Protein AF-A0A3S0V9E6-F1 (afdb_monomer)

Sequence (129 aa):
MARFRIASLALTAALAGGWLALGSPAAAQSAKPSDAALPAGTLTVRTASTAPGTLGVYVRNGFPFDVVLTRVDATDCVNIVATDCGPIGQNVRVATGTETLVRTVRQADATRTFGVTPTYSWQPAVAAK

pLDDT: mean 74.33, std 19.18, range [36.28, 94.44]

Secondary structure (DSSP, 8-state):
--------------------------------GGGSPPPTT-EEEEEEEEETTEEEEEEEE-SSS-EEEEEEEEEEEESB-GGGSEE--S-EEE-TT-EEEEEEEEBS-TTS--EEEEEEEEEE-----

Organism: NCBI:txid92933

Radius of gyration: 29.02 Å; Cα contacts (8 Å, |Δi|>4): 214; chains: 1; bounding box: 84×68×52 Å

Solvent-accessible surface area (backbone atoms only — not comparable to full-atom values): 8184 Å² total; per-residue (Å²): 133,90,79,88,86,77,87,79,89,80,90,84,85,82,94,80,82,84,77,86,80,84,64,78,78,70,72,84,66,79,64,53,89,81,66,61,80,68,60,78,70,38,77,48,76,48,77,44,78,76,48,93,58,29,37,32,37,31,41,33,28,32,30,100,51,41,30,29,29,66,32,47,28,35,37,82,60,35,48,44,34,71,91,48,47,39,74,42,94,59,74,45,76,39,49,50,74,37,73,39,80,77,45,71,36,41,47,61,47,88,90,50,80,64,51,65,45,78,46,75,44,71,45,77,55,69,75,83,126

Foldseek 3Di:
DDDDDDDDDDDDDDDDDDDDPPPPPPDPPPPPPVNPDDDAPDKDWDWDDPDQQKIFIKIFANYPAKKKWCWKAFPPKDQWDPVQHTIDNDIDIHGHGDIDRPGMIGGNDSVDDIDTDIDTDMDTPPDPD

Structure (mmCIF, N/CA/C/O backbone):
data_AF-A0A3S0V9E6-F1
#
_entry.id   AF-A0A3S0V9E6-F1
#
loop_
_atom_site.group_PDB
_atom_site.id
_atom_site.type_symbol
_atom_site.label_atom_id
_atom_site.label_alt_id
_atom_site.label_comp_id
_atom_site.label_asym_id
_atom_site.label_entity_id
_atom_site.label_seq_id
_atom_site.pdbx_PDB_ins_code
_atom_site.Cartn_x
_atom_site.Cartn_y
_atom_site.Cartn_z
_atom_site.occupancy
_atom_site.B_iso_or_equiv
_atom_site.auth_seq_id
_atom_site.auth_comp_id
_atom_site.auth_asym_id
_atom_site.auth_atom_id
_atom_site.pdbx_PDB_model_num
ATOM 1 N N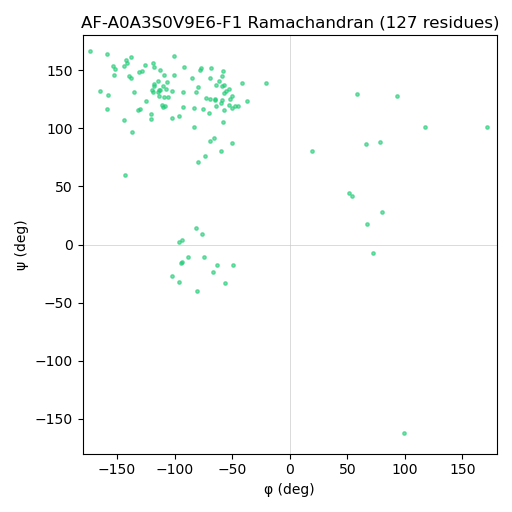 . MET A 1 1 ? 61.659 56.709 7.675 1.00 36.28 1 MET A N 1
ATOM 2 C CA . MET A 1 1 ? 62.194 56.304 8.994 1.00 36.28 1 MET A CA 1
ATOM 3 C C . MET A 1 1 ? 61.033 56.115 9.954 1.00 36.28 1 MET A C 1
ATOM 5 O O . MET A 1 1 ? 60.159 56.969 10.011 1.00 36.28 1 MET A O 1
ATOM 9 N N . ALA A 1 2 ? 61.010 54.961 10.617 1.00 44.97 2 ALA A N 1
ATOM 10 C CA . ALA A 1 2 ? 59.973 54.492 11.527 1.00 44.97 2 ALA A CA 1
ATOM 11 C C . ALA A 1 2 ? 59.736 55.432 12.714 1.00 44.97 2 ALA A C 1
ATOM 13 O O . ALA A 1 2 ? 60.707 55.940 13.269 1.00 44.97 2 ALA A O 1
ATOM 14 N N . ARG A 1 3 ? 58.480 55.556 13.172 1.00 48.34 3 ARG A N 1
ATOM 15 C CA . ARG A 1 3 ? 58.167 55.874 14.574 1.00 48.34 3 ARG A CA 1
ATOM 16 C C . ARG A 1 3 ? 56.909 55.139 15.046 1.00 48.34 3 ARG A C 1
ATOM 18 O O . ARG A 1 3 ? 55.791 55.458 14.659 1.00 48.34 3 ARG A O 1
ATOM 25 N N . PHE A 1 4 ? 57.189 54.140 15.878 1.00 38.50 4 PHE A N 1
ATOM 26 C CA . PHE A 1 4 ? 56.378 53.527 16.926 1.00 38.50 4 PHE A CA 1
ATOM 27 C C . PHE A 1 4 ? 55.215 54.383 17.447 1.00 38.50 4 PHE A C 1
ATOM 29 O O . PHE A 1 4 ? 55.403 55.554 17.781 1.00 38.50 4 PHE A O 1
ATOM 36 N N . ARG A 1 5 ? 54.063 53.744 17.682 1.00 47.66 5 ARG A N 1
ATOM 37 C CA . ARG A 1 5 ? 53.134 54.164 18.737 1.00 47.66 5 ARG A CA 1
ATOM 38 C C . ARG A 1 5 ? 52.850 53.001 19.681 1.00 47.66 5 ARG A C 1
ATOM 40 O O . ARG A 1 5 ? 52.460 51.918 19.261 1.00 47.66 5 ARG A O 1
ATOM 47 N N . ILE A 1 6 ? 53.126 53.273 20.949 1.00 49.91 6 ILE A N 1
ATOM 48 C CA . ILE A 1 6 ? 52.966 52.424 22.124 1.00 49.91 6 ILE A CA 1
ATOM 49 C C . 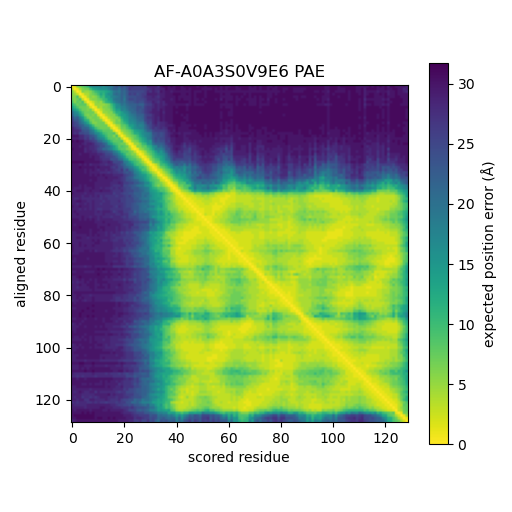ILE A 1 6 ? 51.682 52.855 22.842 1.00 49.91 6 ILE A C 1
ATOM 51 O O . ILE A 1 6 ? 51.389 54.046 22.888 1.00 49.91 6 ILE A O 1
ATOM 55 N N . ALA A 1 7 ? 51.015 51.858 23.429 1.00 44.09 7 ALA A N 1
ATOM 5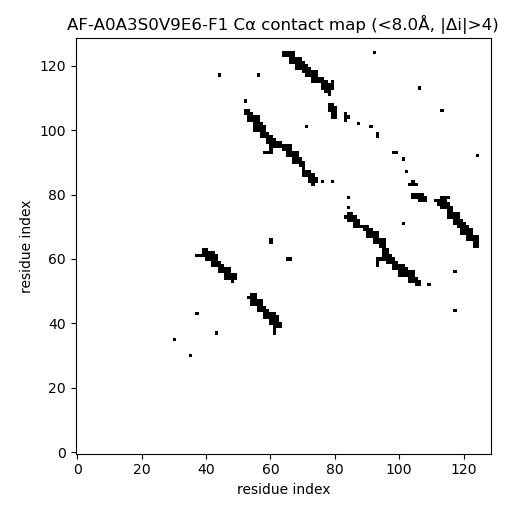6 C CA . ALA A 1 7 ? 50.099 51.898 24.571 1.00 44.09 7 ALA A CA 1
ATOM 57 C C . ALA A 1 7 ? 48.844 52.781 24.498 1.00 44.09 7 ALA A C 1
ATOM 59 O O . ALA A 1 7 ? 48.898 53.999 24.379 1.00 44.09 7 ALA A O 1
ATOM 60 N N . SER A 1 8 ? 47.703 52.171 24.818 1.00 54.44 8 SER A N 1
ATOM 61 C CA . SER A 1 8 ? 47.128 52.338 26.160 1.00 54.44 8 SER A CA 1
ATOM 62 C C . SER A 1 8 ? 46.058 51.283 26.413 1.00 54.44 8 SER A C 1
ATOM 64 O O . SER A 1 8 ? 45.190 51.036 25.580 1.00 54.44 8 SER A O 1
ATOM 66 N N . LEU A 1 9 ? 46.175 50.653 27.579 1.00 45.47 9 LEU A N 1
ATOM 67 C CA . LEU A 1 9 ? 45.166 49.804 28.190 1.00 45.47 9 LEU A CA 1
ATOM 68 C C . LEU A 1 9 ? 43.894 50.610 28.475 1.00 45.47 9 LEU A C 1
ATOM 70 O O . LEU A 1 9 ? 43.975 51.719 28.996 1.00 45.47 9 LEU A O 1
ATOM 74 N N . ALA A 1 10 ? 42.734 49.995 28.261 1.00 52.78 10 ALA A N 1
ATOM 75 C CA . ALA A 1 10 ? 41.521 50.340 28.991 1.00 52.78 10 ALA A CA 1
ATOM 76 C C . ALA A 1 10 ? 40.807 49.044 29.383 1.00 52.78 10 ALA A C 1
ATOM 78 O O . ALA A 1 10 ? 40.101 48.412 28.600 1.00 52.78 10 ALA A O 1
ATOM 79 N N . LEU A 1 11 ? 41.080 48.644 30.620 1.00 44.62 11 LEU A N 1
ATOM 80 C CA . LEU A 1 11 ? 40.392 47.613 31.376 1.00 44.62 11 LEU A CA 1
ATOM 81 C C . LEU A 1 11 ? 38.940 48.072 31.599 1.00 44.62 11 LEU A C 1
ATOM 83 O O . LEU A 1 11 ? 38.719 49.103 32.230 1.00 44.62 11 LEU A O 1
ATOM 87 N N . THR A 1 12 ? 37.954 47.323 31.108 1.00 51.50 12 THR A N 1
ATOM 88 C CA . THR A 1 12 ? 36.555 47.464 31.539 1.00 51.50 12 THR A CA 1
ATOM 89 C C . THR A 1 12 ? 36.091 46.136 32.118 1.00 51.50 12 THR A C 1
ATOM 91 O O . THR A 1 12 ? 35.924 45.141 31.420 1.00 51.50 12 THR A O 1
ATOM 94 N N . ALA A 1 13 ? 35.943 46.131 33.439 1.00 44.59 13 ALA A N 1
ATOM 95 C CA . ALA A 1 13 ? 35.321 45.074 34.214 1.00 44.59 13 ALA A CA 1
ATOM 96 C C . ALA A 1 13 ? 33.974 45.594 34.734 1.00 44.59 13 ALA A C 1
ATOM 98 O O . ALA A 1 13 ? 33.953 46.657 35.347 1.00 44.59 13 ALA A O 1
ATOM 99 N N . ALA A 1 14 ? 32.890 44.853 34.485 1.00 50.75 14 ALA A N 1
ATOM 100 C CA . ALA A 1 14 ? 31.671 44.739 35.307 1.00 50.75 14 ALA A CA 1
ATOM 101 C C . ALA A 1 14 ? 30.635 43.934 34.493 1.00 50.75 14 ALA A C 1
ATOM 103 O O . ALA A 1 14 ? 30.172 44.387 33.455 1.00 50.75 14 ALA A O 1
ATOM 104 N N . LEU A 1 15 ? 30.444 42.641 34.772 1.00 49.75 15 LEU A N 1
ATOM 105 C CA . LEU A 1 15 ? 29.506 42.090 35.767 1.00 49.75 15 LEU A CA 1
ATOM 106 C C . LEU A 1 15 ? 28.024 42.329 35.426 1.00 49.75 15 LEU A C 1
ATOM 108 O O . LEU A 1 15 ? 27.388 43.241 35.936 1.00 49.75 15 LEU A O 1
ATOM 112 N N . ALA A 1 16 ? 27.475 41.415 34.630 1.00 48.34 16 ALA A N 1
ATOM 113 C CA . ALA A 1 16 ? 26.086 40.959 34.660 1.00 48.34 16 ALA A CA 1
ATOM 114 C C . ALA A 1 16 ? 26.125 39.591 33.957 1.00 48.34 16 ALA A C 1
ATOM 116 O O . ALA A 1 16 ? 26.623 39.482 32.847 1.00 48.34 16 ALA A O 1
ATOM 117 N N . GLY A 1 17 ? 25.820 38.468 34.586 1.00 43.00 17 GLY A N 1
ATOM 118 C CA . GLY A 1 17 ? 24.612 38.231 35.342 1.00 43.00 17 GLY A CA 1
ATOM 119 C C . GLY A 1 17 ? 23.892 37.095 34.627 1.00 43.0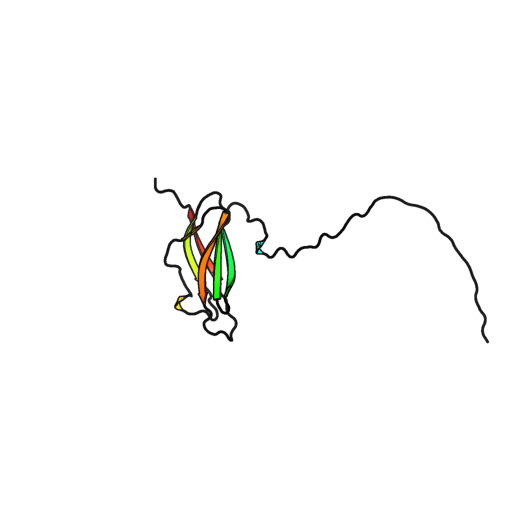0 17 GLY A C 1
ATOM 120 O O . GLY A 1 17 ? 23.235 37.321 33.623 1.00 43.00 17 GLY A O 1
ATOM 121 N N . GLY A 1 18 ? 24.023 35.888 35.172 1.00 43.25 18 GLY A N 1
ATOM 122 C CA . GLY A 1 18 ? 22.963 34.897 35.079 1.00 43.25 18 GLY A CA 1
ATOM 123 C C . GLY A 1 18 ? 23.010 33.892 33.925 1.00 43.25 18 GLY A C 1
ATOM 124 O O . GLY A 1 18 ? 22.973 34.234 32.752 1.00 43.25 18 GLY A O 1
ATOM 125 N N . TRP A 1 19 ? 22.916 32.633 34.357 1.00 51.28 19 TRP A N 1
ATOM 126 C CA . TRP A 1 19 ? 22.201 31.541 33.696 1.00 51.28 19 TRP A CA 1
ATOM 127 C C . TRP A 1 19 ? 22.902 30.875 32.509 1.00 51.28 19 TRP A C 1
ATOM 129 O O . TRP A 1 19 ? 22.683 31.183 31.346 1.00 51.28 19 TRP A O 1
ATOM 139 N N . LEU A 1 20 ? 23.709 29.867 32.856 1.00 47.47 20 LEU A N 1
ATOM 140 C CA . LEU A 1 20 ? 23.549 28.488 32.378 1.00 47.47 20 LEU A CA 1
ATOM 141 C C . LEU A 1 20 ? 22.691 28.342 31.106 1.00 47.47 20 LEU A C 1
ATOM 143 O O . LEU A 1 20 ? 21.539 27.917 31.173 1.00 47.47 20 LEU A O 1
ATOM 147 N N . ALA A 1 21 ? 23.275 28.599 29.938 1.00 47.81 21 ALA A N 1
ATOM 148 C CA . ALA A 1 21 ? 22.763 28.042 28.694 1.00 47.81 21 ALA A CA 1
ATOM 149 C C . ALA A 1 21 ? 23.246 26.587 28.581 1.00 47.81 21 ALA A C 1
ATOM 151 O O . ALA A 1 21 ? 24.115 26.250 27.779 1.00 47.81 21 ALA A O 1
ATOM 152 N N . LEU A 1 22 ? 22.684 25.717 29.431 1.00 51.34 22 LEU A N 1
ATOM 153 C CA . LEU A 1 22 ? 22.585 24.292 29.133 1.00 51.34 22 LEU A CA 1
ATOM 154 C C . LEU A 1 22 ? 21.572 24.174 27.992 1.00 51.34 22 LEU A C 1
ATOM 156 O O . LEU A 1 22 ? 20.366 24.096 28.195 1.00 51.34 22 LEU A O 1
ATOM 160 N N . GLY A 1 23 ? 22.078 24.261 26.774 1.00 40.72 23 GLY A N 1
ATOM 161 C CA . GLY A 1 23 ? 21.285 24.161 25.564 1.00 40.72 23 GLY A CA 1
ATOM 162 C C . GLY A 1 23 ? 22.089 23.425 24.521 1.00 40.72 23 GLY A C 1
ATOM 163 O O . GLY A 1 23 ? 22.404 23.990 23.481 1.00 40.72 23 GLY A O 1
ATOM 164 N N . SER A 1 24 ? 22.467 22.180 24.819 1.00 49.28 24 SER A N 1
ATOM 165 C CA . SER A 1 24 ? 22.803 21.217 23.778 1.00 49.28 24 SER A CA 1
ATOM 166 C C . SER A 1 24 ? 21.680 21.279 22.741 1.00 49.28 24 SER A C 1
ATOM 168 O O . SER A 1 24 ? 20.540 20.979 23.109 1.00 49.28 24 SER A O 1
ATOM 170 N N . PRO A 1 25 ? 21.924 21.625 21.465 1.00 48.00 25 PRO A N 1
ATOM 171 C CA . PRO A 1 25 ? 21.032 21.147 20.435 1.00 48.00 25 PRO A CA 1
ATOM 172 C C . PRO A 1 25 ? 21.238 19.634 20.438 1.00 48.00 25 PRO A C 1
ATOM 174 O O . PRO A 1 25 ? 22.166 19.109 19.823 1.00 48.00 25 PRO A O 1
ATOM 177 N N . ALA A 1 26 ? 20.418 18.940 21.236 1.00 45.03 26 ALA A N 1
ATOM 178 C CA . ALA A 1 26 ? 20.152 17.535 21.031 1.00 45.03 26 ALA A CA 1
ATOM 179 C C . ALA A 1 26 ? 19.914 17.410 19.535 1.00 45.03 26 ALA A C 1
ATOM 181 O O . ALA A 1 26 ? 19.079 18.130 18.979 1.00 45.03 26 ALA A O 1
ATOM 182 N N . ALA A 1 27 ? 20.771 16.611 18.903 1.00 48.38 27 ALA A N 1
ATOM 183 C CA . ALA A 1 27 ? 20.721 16.326 17.495 1.00 48.38 27 ALA A CA 1
ATOM 184 C C . ALA A 1 27 ? 19.251 16.234 17.094 1.00 48.38 27 ALA A C 1
ATOM 186 O O . ALA A 1 27 ? 18.501 15.446 17.671 1.00 48.38 27 ALA A O 1
ATOM 187 N N . ALA A 1 28 ? 18.843 17.048 16.120 1.00 45.66 28 ALA A N 1
ATOM 188 C CA . ALA A 1 28 ? 17.735 16.676 15.271 1.00 45.66 28 ALA A CA 1
ATOM 189 C C . ALA A 1 28 ? 18.179 15.370 14.605 1.00 45.66 28 ALA A C 1
ATOM 191 O O . ALA A 1 28 ? 18.741 15.353 13.511 1.00 45.66 28 ALA A O 1
ATOM 192 N N . GLN A 1 29 ? 18.040 14.268 15.347 1.00 45.28 29 GLN A N 1
ATOM 193 C CA . GLN A 1 29 ? 18.037 12.937 14.810 1.00 45.28 29 GLN A CA 1
ATOM 194 C C . GLN A 1 29 ? 17.028 13.034 13.691 1.00 45.28 29 GLN A C 1
ATOM 196 O O . GLN A 1 29 ? 15.876 13.412 13.907 1.00 45.28 29 GLN A O 1
ATOM 201 N N . SER A 1 30 ? 17.525 12.797 12.480 1.00 44.47 30 SER A N 1
ATOM 202 C CA . SER A 1 30 ? 16.703 12.439 11.347 1.00 44.47 30 SER A CA 1
ATOM 203 C C . SER A 1 30 ? 15.819 11.292 11.809 1.00 44.47 30 SER A C 1
ATOM 205 O O . SER A 1 30 ? 16.187 10.125 11.687 1.00 44.47 30 SER A O 1
ATOM 207 N N . ALA A 1 31 ? 14.668 11.627 12.390 1.00 41.69 31 ALA A N 1
ATOM 208 C CA . ALA A 1 31 ? 13.542 10.742 12.436 1.00 41.69 31 ALA A CA 1
ATOM 209 C C . ALA A 1 31 ? 13.297 10.470 10.963 1.00 41.69 31 ALA A C 1
ATOM 211 O O . ALA A 1 31 ? 12.887 11.344 10.193 1.00 41.69 31 ALA A O 1
ATOM 212 N N . LYS A 1 32 ? 13.676 9.264 10.544 1.00 46.50 32 LYS A N 1
ATOM 213 C CA . LYS A 1 32 ? 13.212 8.693 9.290 1.00 46.50 32 LYS A CA 1
ATOM 214 C C . LYS A 1 32 ? 11.717 9.044 9.221 1.00 46.50 32 LYS A C 1
ATOM 216 O O . LYS A 1 32 ? 11.064 8.942 10.258 1.00 46.50 32 LYS A O 1
ATOM 221 N N . PRO A 1 33 ? 11.145 9.442 8.073 1.00 50.34 33 PRO A N 1
ATOM 222 C CA . PRO A 1 33 ? 9.729 9.833 7.994 1.00 50.34 33 PRO A CA 1
ATOM 223 C C . PRO A 1 33 ? 8.750 8.822 8.634 1.00 50.34 33 PRO A C 1
ATOM 225 O O . PRO A 1 33 ? 7.611 9.150 8.940 1.00 50.34 33 PRO A O 1
ATOM 228 N N . SER A 1 34 ? 9.214 7.589 8.852 1.00 51.66 34 SER A N 1
ATOM 229 C CA . SER A 1 34 ? 8.564 6.483 9.551 1.00 51.66 34 SER A CA 1
ATOM 230 C C . SER A 1 34 ? 8.488 6.566 11.090 1.00 51.66 34 SER A C 1
ATOM 232 O O . SER A 1 34 ? 7.785 5.736 11.655 1.00 51.66 34 SER A O 1
ATOM 234 N N . ASP A 1 35 ? 9.176 7.497 11.763 1.00 42.25 35 ASP A N 1
ATOM 235 C CA . ASP A 1 35 ? 9.186 7.624 13.239 1.00 42.25 35 ASP A CA 1
ATOM 236 C C . ASP A 1 35 ? 8.188 8.662 13.779 1.00 42.25 35 ASP A C 1
ATOM 238 O O . ASP A 1 35 ? 8.092 8.888 14.986 1.00 42.25 35 ASP A O 1
ATOM 242 N N . ALA A 1 36 ? 7.403 9.291 12.901 1.00 56.03 36 ALA A N 1
ATOM 243 C CA . ALA A 1 36 ? 6.257 10.069 13.345 1.00 56.03 36 ALA A CA 1
ATOM 244 C C . ALA A 1 36 ? 5.237 9.122 14.002 1.00 56.03 36 ALA A C 1
ATOM 246 O O . ALA A 1 36 ? 4.786 8.149 13.389 1.00 56.03 36 ALA A O 1
ATOM 247 N N . ALA A 1 37 ? 4.866 9.405 15.254 1.00 56.03 37 ALA A N 1
ATOM 248 C CA . ALA A 1 37 ? 3.726 8.758 15.890 1.00 56.03 37 ALA A CA 1
ATOM 249 C C . ALA A 1 37 ? 2.511 8.890 14.958 1.00 56.03 37 ALA A C 1
ATOM 251 O O . ALA A 1 37 ? 2.188 9.993 14.512 1.00 56.03 37 ALA A O 1
ATOM 252 N N . LEU A 1 38 ? 1.876 7.767 14.613 1.00 59.25 38 LEU A N 1
ATOM 253 C CA . LEU A 1 38 ? 0.713 7.795 13.729 1.00 59.25 38 LEU A CA 1
ATOM 254 C C . LEU A 1 38 ? -0.375 8.670 14.353 1.00 59.25 38 LEU A C 1
ATOM 256 O O . LEU A 1 38 ? -0.666 8.502 15.542 1.00 59.25 38 LEU A O 1
ATOM 260 N N . PRO A 1 39 ? -1.037 9.530 13.567 1.00 62.19 39 PRO A N 1
ATOM 261 C CA . PRO A 1 39 ? -2.258 10.167 14.017 1.00 62.19 39 PRO A CA 1
ATOM 262 C C . PRO A 1 39 ? -3.282 9.080 14.357 1.00 62.19 39 PRO A C 1
ATOM 264 O O . PRO A 1 39 ? -3.585 8.219 13.520 1.00 62.19 39 PRO A O 1
ATOM 267 N N . ALA A 1 40 ? -3.799 9.105 15.587 1.00 64.88 40 ALA A N 1
ATOM 268 C CA . ALA A 1 40 ? -4.845 8.185 16.009 1.00 64.88 40 ALA A CA 1
ATOM 269 C C . ALA A 1 40 ? -6.038 8.284 15.046 1.00 64.88 40 ALA A C 1
ATOM 271 O O . ALA A 1 40 ? -6.484 9.379 14.707 1.00 64.88 40 ALA A O 1
ATOM 272 N N . GLY A 1 41 ? -6.539 7.134 14.595 1.00 71.56 41 GLY A N 1
ATOM 273 C CA . GLY A 1 41 ? -7.672 7.077 13.672 1.00 71.56 41 GLY A CA 1
ATOM 274 C C . GLY A 1 41 ? -7.328 7.339 12.203 1.00 71.56 41 GLY A C 1
ATOM 275 O O . GLY A 1 41 ? -8.180 7.816 11.458 1.00 71.56 41 GLY A O 1
ATOM 276 N N . THR A 1 42 ? -6.100 7.046 11.770 1.00 83.31 42 THR A N 1
ATOM 277 C CA . THR A 1 42 ? -5.720 7.110 10.349 1.00 83.31 42 THR A CA 1
ATOM 278 C C . THR A 1 42 ? -5.114 5.800 9.857 1.00 83.31 42 THR A C 1
ATOM 280 O O . THR A 1 42 ? -4.546 5.023 10.626 1.00 83.31 42 THR A O 1
ATOM 283 N N . LEU A 1 43 ? -5.232 5.555 8.552 1.00 86.44 43 LEU A N 1
ATOM 284 C CA . LEU A 1 43 ? -4.427 4.567 7.842 1.00 86.44 43 LEU A CA 1
ATOM 285 C C . LEU A 1 43 ? -3.337 5.306 7.083 1.00 86.44 43 LEU A C 1
ATOM 287 O O . LEU A 1 43 ? -3.602 6.288 6.393 1.00 86.44 43 LEU A O 1
ATOM 291 N N . THR A 1 44 ? -2.108 4.828 7.201 1.00 87.44 44 THR A N 1
ATOM 292 C CA . THR A 1 44 ? -0.974 5.394 6.471 1.00 87.44 44 THR A CA 1
ATOM 293 C C . THR A 1 44 ? -0.401 4.349 5.541 1.00 87.44 44 THR A C 1
ATOM 295 O O . THR A 1 44 ? -0.210 3.202 5.947 1.00 87.44 44 THR A O 1
ATOM 298 N N . VAL A 1 45 ? -0.083 4.753 4.316 1.00 87.44 45 VAL A N 1
ATOM 299 C CA . VAL A 1 45 ? 0.564 3.890 3.330 1.00 87.44 45 VAL A CA 1
ATOM 300 C C . VAL A 1 45 ? 1.985 4.363 3.120 1.00 87.44 45 VAL A C 1
ATOM 302 O O . VAL A 1 45 ? 2.231 5.560 2.987 1.00 87.44 45 VAL A O 1
ATOM 305 N N . ARG A 1 46 ? 2.922 3.420 3.074 1.00 86.62 46 ARG A N 1
ATOM 306 C CA . ARG A 1 46 ? 4.310 3.695 2.715 1.00 86.62 46 ARG A CA 1
ATOM 307 C C . ARG A 1 46 ? 4.777 2.709 1.660 1.00 86.62 46 ARG A C 1
ATOM 309 O O . ARG A 1 46 ? 4.409 1.537 1.671 1.00 86.62 46 ARG A O 1
ATOM 316 N N . THR A 1 47 ? 5.677 3.169 0.809 1.00 87.12 47 THR A N 1
ATOM 317 C CA . THR A 1 47 ? 6.446 2.315 -0.093 1.00 87.12 47 THR A CA 1
ATOM 318 C C . THR A 1 47 ? 7.884 2.245 0.390 1.00 87.12 47 THR A C 1
ATOM 320 O O . THR A 1 47 ? 8.479 3.274 0.707 1.00 87.12 47 THR A O 1
ATOM 323 N N . ALA A 1 48 ? 8.459 1.050 0.445 1.00 88.44 48 ALA A N 1
ATOM 324 C CA . ALA A 1 48 ? 9.860 0.864 0.803 1.00 88.44 48 ALA A CA 1
ATOM 325 C C . ALA A 1 48 ? 10.500 -0.210 -0.076 1.00 88.44 48 ALA A C 1
ATOM 327 O O . ALA A 1 48 ? 9.848 -1.188 -0.434 1.00 88.44 48 ALA A O 1
ATOM 328 N N . SER A 1 49 ? 11.781 -0.036 -0.407 1.00 88.25 49 SER A N 1
ATOM 329 C CA . SER A 1 49 ? 12.554 -1.082 -1.082 1.00 88.25 49 SER A CA 1
ATOM 330 C C . SER A 1 49 ? 12.695 -2.289 -0.160 1.00 88.25 49 SER A C 1
ATOM 332 O O . SER A 1 49 ? 13.137 -2.146 0.980 1.00 88.25 49 SER A O 1
ATOM 334 N N . THR A 1 50 ? 12.287 -3.462 -0.642 1.00 88.56 50 THR A N 1
ATOM 335 C CA . THR A 1 50 ? 12.380 -4.731 0.103 1.00 88.56 50 THR A CA 1
ATOM 336 C C . THR A 1 50 ? 13.542 -5.588 -0.373 1.00 88.56 50 THR A C 1
ATOM 338 O O . THR A 1 50 ? 14.074 -6.389 0.387 1.00 88.56 50 THR A O 1
ATOM 341 N N . ALA A 1 51 ? 13.924 -5.420 -1.636 1.00 89.12 51 ALA A N 1
ATOM 342 C CA . ALA A 1 51 ? 15.049 -6.062 -2.295 1.00 89.12 51 ALA A CA 1
ATOM 343 C C . ALA A 1 51 ? 15.444 -5.216 -3.520 1.00 89.12 51 ALA A C 1
ATOM 345 O O . ALA A 1 51 ? 14.644 -4.384 -3.966 1.00 89.12 51 ALA A O 1
ATOM 346 N N . PRO A 1 52 ? 16.638 -5.417 -4.105 1.00 89.25 52 PRO A N 1
ATOM 347 C CA . PRO A 1 52 ? 16.990 -4.786 -5.374 1.00 89.25 52 PRO A CA 1
ATOM 348 C C . PRO A 1 52 ? 15.891 -4.998 -6.430 1.00 89.25 52 PRO A C 1
ATOM 350 O O . PRO A 1 52 ? 15.422 -6.116 -6.636 1.00 89.25 52 PRO A O 1
ATOM 353 N N . GLY A 1 53 ? 15.435 -3.905 -7.046 1.00 89.44 53 GLY A N 1
ATOM 354 C CA . GLY A 1 53 ? 14.366 -3.911 -8.052 1.00 89.44 53 GLY A CA 1
ATOM 355 C C . GLY A 1 53 ? 1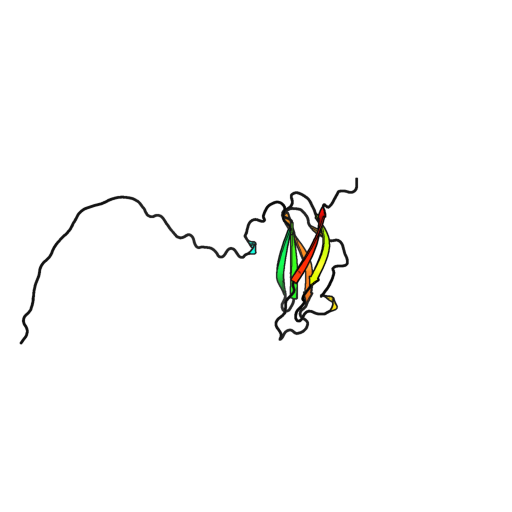2.970 -4.281 -7.543 1.00 89.44 53 GLY A C 1
ATOM 356 O O . GLY A 1 53 ? 12.100 -4.628 -8.337 1.00 89.44 53 GLY A O 1
ATOM 357 N N . THR A 1 54 ? 12.730 -4.225 -6.231 1.00 92.31 54 THR A N 1
ATOM 358 C CA . THR A 1 54 ? 11.438 -4.591 -5.639 1.00 92.31 54 THR A CA 1
ATOM 359 C C . THR A 1 54 ? 10.990 -3.567 -4.597 1.00 92.31 54 THR A C 1
ATOM 361 O O . THR A 1 54 ? 11.748 -3.216 -3.692 1.00 92.31 54 THR A O 1
ATOM 364 N N . LEU A 1 55 ? 9.735 -3.118 -4.689 1.00 90.75 55 LEU A N 1
ATOM 365 C CA . LEU A 1 55 ? 9.099 -2.245 -3.699 1.00 90.75 55 LEU A CA 1
ATOM 366 C C . LEU A 1 55 ? 7.979 -2.989 -2.974 1.00 90.75 55 LEU A C 1
ATOM 368 O O . LEU A 1 55 ? 7.115 -3.609 -3.592 1.00 90.75 55 LEU A O 1
ATOM 372 N N . GLY A 1 56 ? 7.968 -2.883 -1.653 1.00 90.56 56 GLY A N 1
ATOM 373 C CA . GLY A 1 56 ? 6.846 -3.270 -0.813 1.00 90.56 56 GLY A CA 1
ATOM 374 C C . GLY A 1 56 ? 5.945 -2.069 -0.557 1.00 90.56 56 GLY A C 1
ATOM 375 O O . GLY A 1 56 ? 6.423 -1.001 -0.170 1.00 90.56 56 GLY A O 1
ATOM 376 N N . VAL A 1 57 ? 4.644 -2.255 -0.752 1.00 89.31 57 VAL A N 1
ATOM 377 C CA . VAL A 1 57 ? 3.593 -1.346 -0.297 1.00 89.31 57 VAL A CA 1
ATOM 378 C C . VAL A 1 57 ? 3.141 -1.841 1.069 1.00 89.31 57 VAL A C 1
ATOM 380 O O . VAL A 1 57 ? 2.660 -2.967 1.200 1.00 89.31 57 VAL A O 1
ATOM 383 N N . TYR A 1 58 ? 3.307 -1.009 2.086 1.00 90.31 58 TYR A N 1
ATOM 384 C CA . TYR A 1 58 ? 2.929 -1.304 3.459 1.00 90.31 58 TYR A CA 1
ATOM 385 C C . TYR A 1 58 ? 1.804 -0.381 3.893 1.00 90.31 58 TYR A C 1
ATOM 387 O O . TYR A 1 58 ? 1.819 0.811 3.584 1.00 90.31 58 TYR A O 1
ATOM 395 N N . VAL A 1 59 ? 0.858 -0.926 4.649 1.00 90.62 59 VAL A N 1
ATOM 396 C CA . VAL A 1 59 ? -0.217 -0.155 5.272 1.00 90.62 59 VAL A CA 1
ATOM 397 C C . VAL A 1 59 ? -0.113 -0.305 6.775 1.00 90.62 59 VAL A C 1
ATOM 399 O O . VAL A 1 59 ? -0.001 -1.420 7.286 1.00 90.62 59 VAL A O 1
ATOM 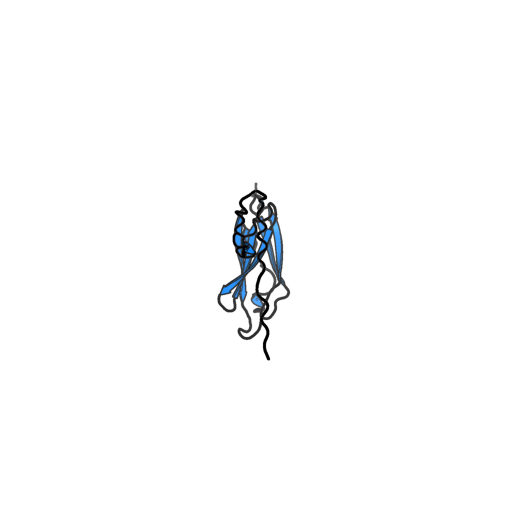402 N N . ARG A 1 60 ? -0.159 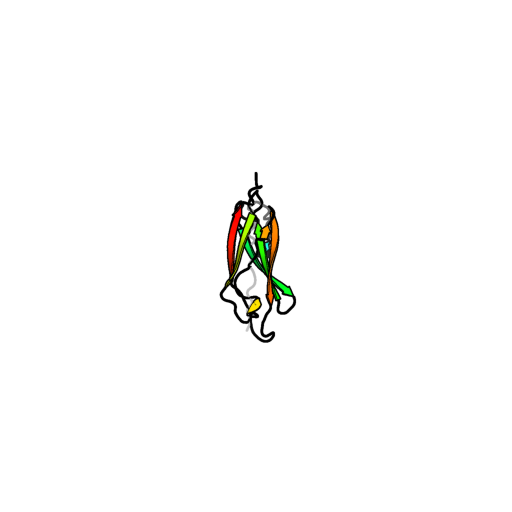0.821 7.482 1.00 90.25 60 ARG A N 1
ATOM 403 C CA . ARG A 1 60 ? -0.130 0.870 8.938 1.00 90.25 60 ARG A CA 1
ATOM 404 C C . ARG A 1 60 ? -1.455 1.382 9.479 1.00 90.25 60 ARG A C 1
ATOM 406 O O . ARG A 1 60 ? -1.939 2.425 9.042 1.00 90.25 60 ARG A O 1
ATOM 413 N N . ASN A 1 61 ? -2.031 0.628 10.411 1.00 90.81 61 ASN A N 1
ATOM 414 C CA . ASN A 1 61 ? -3.335 0.914 10.996 1.00 90.81 61 ASN A CA 1
ATOM 415 C C . ASN A 1 61 ? -3.198 1.670 12.325 1.00 90.81 61 ASN A C 1
ATOM 417 O O . ASN A 1 61 ? -2.762 1.101 13.323 1.00 90.81 61 ASN A O 1
ATOM 421 N N . GLY A 1 62 ? -3.594 2.943 12.337 1.00 86.50 62 GLY A N 1
ATOM 422 C CA . GLY A 1 62 ? -3.676 3.780 13.535 1.00 86.50 62 GLY A CA 1
ATOM 423 C C . GLY A 1 62 ? -5.058 3.799 14.203 1.00 86.50 62 GLY A C 1
ATOM 424 O O . GLY A 1 62 ? -5.250 4.553 15.157 1.00 86.50 62 GLY A O 1
ATOM 425 N N . PHE A 1 63 ? -6.038 3.028 13.716 1.00 86.12 63 PHE A N 1
ATOM 426 C CA . PHE A 1 63 ? -7.346 2.891 14.361 1.00 86.12 63 PHE A CA 1
ATOM 427 C C . PHE A 1 63 ? -7.269 1.966 15.588 1.00 86.12 63 PHE A C 1
ATOM 429 O O . PHE A 1 63 ? -6.461 1.034 15.608 1.00 86.12 63 PHE A O 1
ATOM 436 N N . PRO A 1 64 ? -8.146 2.157 16.595 1.00 86.06 64 PRO A N 1
ATOM 437 C CA . PRO A 1 64 ? -8.239 1.280 17.768 1.00 86.06 64 PRO A CA 1
ATOM 438 C C . PRO A 1 64 ? -8.948 -0.060 17.480 1.00 86.06 64 PRO A C 1
ATOM 440 O O . PRO A 1 64 ? -9.273 -0.799 18.404 1.00 86.06 64 PRO A O 1
ATOM 443 N N . PHE A 1 65 ? -9.228 -0.368 16.213 1.00 87.12 65 PHE A N 1
ATOM 444 C CA . PHE A 1 65 ? -9.869 -1.599 15.761 1.00 87.12 65 PHE A CA 1
ATOM 445 C C . PHE A 1 65 ? -9.186 -2.122 14.495 1.00 87.12 65 PHE A C 1
ATOM 447 O O . PHE A 1 65 ? -8.498 -1.387 13.780 1.00 87.12 65 PHE A O 1
ATOM 454 N N . ASP A 1 66 ? -9.397 -3.401 14.207 1.00 89.00 66 ASP A N 1
ATOM 455 C CA . ASP A 1 66 ? -8.911 -4.026 12.984 1.00 89.00 66 ASP A CA 1
ATOM 456 C C . ASP A 1 66 ? -9.661 -3.499 11.762 1.00 89.00 66 ASP A C 1
ATOM 458 O O . ASP A 1 66 ? -10.875 -3.288 11.793 1.00 89.00 66 ASP A O 1
ATOM 462 N N . VAL A 1 67 ? -8.944 -3.346 10.654 1.00 90.38 67 VAL A N 1
ATOM 463 C CA . VAL A 1 67 ? -9.528 -2.939 9.374 1.00 90.38 67 VAL A CA 1
ATOM 464 C C . VAL A 1 67 ? -9.338 -4.028 8.331 1.00 90.38 67 VAL A C 1
ATOM 466 O O . VAL A 1 67 ? -8.384 -4.805 8.382 1.00 90.38 67 VAL A O 1
ATOM 469 N N . VAL A 1 68 ? -10.242 -4.068 7.362 1.00 91.06 68 VAL A N 1
ATOM 470 C CA . VAL A 1 68 ? -10.100 -4.856 6.141 1.00 91.06 68 VAL A CA 1
ATOM 471 C C . VAL A 1 68 ? -9.881 -3.893 4.987 1.00 91.06 68 VAL A C 1
ATOM 473 O O . VAL A 1 68 ? -10.742 -3.068 4.683 1.00 91.06 68 VAL A O 1
ATOM 476 N N . LEU A 1 69 ? -8.728 -4.006 4.340 1.00 89.69 69 LEU A N 1
ATOM 477 C CA . LEU A 1 69 ? -8.447 -3.362 3.068 1.00 89.69 69 LEU A CA 1
ATOM 478 C C . LEU A 1 69 ? -9.187 -4.131 1.981 1.00 89.69 69 LEU A C 1
ATOM 480 O O . LEU A 1 69 ? -8.919 -5.310 1.768 1.00 89.69 69 LEU A O 1
ATOM 484 N N . THR A 1 70 ? -10.133 -3.466 1.330 1.00 83.00 70 THR A N 1
ATOM 485 C CA . THR A 1 70 ? -10.968 -4.046 0.266 1.00 83.00 70 THR A CA 1
ATOM 486 C C . THR A 1 70 ? -10.402 -3.794 -1.122 1.00 83.00 70 THR A C 1
ATOM 488 O O . THR A 1 70 ? -10.815 -4.419 -2.096 1.00 83.00 70 THR A O 1
ATOM 491 N N . ARG A 1 71 ? -9.451 -2.865 -1.209 1.00 77.56 71 ARG A N 1
ATOM 492 C CA . ARG A 1 71 ? -8.746 -2.498 -2.425 1.00 77.56 71 ARG A CA 1
ATOM 493 C C . ARG A 1 71 ? -7.431 -1.859 -2.022 1.00 77.56 71 ARG A C 1
ATOM 495 O O . ARG A 1 71 ? -7.422 -0.941 -1.205 1.00 77.56 71 ARG A O 1
ATOM 502 N N . VAL A 1 72 ? -6.335 -2.335 -2.585 1.00 80.62 72 VAL A N 1
ATOM 503 C CA . VAL A 1 72 ? -5.076 -1.595 -2.617 1.00 80.62 72 VAL A CA 1
ATOM 504 C C . VAL A 1 72 ? -4.600 -1.685 -4.051 1.00 80.62 72 VAL A C 1
ATOM 506 O O . VAL A 1 72 ? -4.326 -2.781 -4.537 1.00 80.62 72 VAL A O 1
ATOM 509 N N . ASP A 1 73 ? -4.525 -0.553 -4.730 1.00 83.44 73 ASP A N 1
ATOM 510 C CA . ASP A 1 73 ? -4.190 -0.511 -6.144 1.00 83.44 73 ASP A CA 1
ATOM 511 C C . ASP A 1 73 ? -2.843 0.185 -6.307 1.00 83.44 73 ASP A C 1
ATOM 513 O O . ASP A 1 73 ? -2.593 1.244 -5.736 1.00 83.44 73 ASP A O 1
ATOM 517 N N . ALA A 1 74 ? -1.966 -0.426 -7.096 1.00 84.06 74 ALA A N 1
ATOM 518 C CA . ALA A 1 74 ? -0.776 0.226 -7.613 1.00 84.06 74 ALA A CA 1
ATOM 519 C C . ALA A 1 74 ? -1.187 1.025 -8.856 1.00 84.06 74 ALA A C 1
ATOM 521 O O . ALA A 1 74 ? -1.399 0.430 -9.914 1.00 84.06 74 ALA A O 1
ATOM 522 N N . THR A 1 75 ? -1.355 2.341 -8.722 1.00 82.62 75 THR A N 1
ATOM 523 C CA . THR A 1 75 ? -1.659 3.253 -9.834 1.00 82.62 75 THR A CA 1
ATOM 524 C C . THR A 1 75 ? -0.398 3.981 -10.292 1.00 82.62 75 THR A C 1
ATOM 526 O O . THR A 1 75 ? 0.621 3.989 -9.597 1.00 82.62 75 THR A O 1
ATOM 529 N N . ASP A 1 76 ? -0.450 4.552 -11.498 1.00 87.19 76 ASP A N 1
ATOM 530 C CA . ASP A 1 76 ? 0.632 5.361 -12.077 1.00 87.19 76 ASP A CA 1
ATOM 531 C C . ASP A 1 76 ? 2.003 4.665 -12.035 1.00 87.19 76 ASP A C 1
ATOM 533 O O . ASP A 1 76 ? 3.022 5.239 -11.652 1.00 87.19 76 ASP A O 1
ATOM 537 N N . CYS A 1 77 ? 2.022 3.378 -12.389 1.00 89.62 77 CYS A N 1
ATOM 538 C CA . CYS A 1 77 ? 3.229 2.570 -12.326 1.00 89.62 77 CYS A CA 1
ATOM 539 C C . CYS A 1 77 ? 4.246 3.000 -13.386 1.00 89.62 77 CYS A C 1
ATOM 541 O O . CYS A 1 77 ? 3.973 2.967 -14.587 1.00 89.62 77 CYS A O 1
ATOM 543 N N . VAL A 1 78 ? 5.461 3.312 -12.943 1.00 92.62 78 VAL A N 1
ATOM 544 C CA . VAL A 1 78 ? 6.592 3.646 -13.810 1.00 92.62 78 VAL A CA 1
ATOM 545 C C . VAL A 1 78 ? 7.585 2.496 -13.764 1.00 92.62 78 VAL A C 1
ATOM 547 O O . VAL A 1 78 ? 8.122 2.194 -12.701 1.00 92.62 78 VAL A O 1
ATOM 550 N N . ASN A 1 79 ? 7.850 1.867 -14.914 1.00 92.12 79 ASN A N 1
ATOM 551 C CA . ASN A 1 79 ? 8.821 0.771 -15.043 1.00 92.12 79 ASN A CA 1
ATOM 552 C C . ASN A 1 79 ? 8.578 -0.395 -14.054 1.00 92.12 79 ASN A C 1
ATOM 554 O O . ASN A 1 79 ? 9.507 -0.947 -13.465 1.00 92.12 79 ASN A O 1
ATOM 558 N N . ILE A 1 80 ? 7.313 -0.767 -13.860 1.00 92.31 80 ILE A N 1
ATOM 559 C CA . ILE A 1 80 ? 6.886 -1.912 -13.044 1.00 92.31 80 ILE A CA 1
ATOM 560 C C . ILE A 1 80 ? 6.366 -3.012 -13.970 1.00 92.31 80 ILE A C 1
ATOM 562 O O . ILE A 1 80 ? 5.766 -2.720 -15.006 1.00 92.31 80 ILE A O 1
ATOM 566 N N . VAL A 1 81 ? 6.580 -4.277 -13.604 1.00 92.44 81 VAL A N 1
ATOM 567 C CA . VAL A 1 81 ? 6.024 -5.428 -14.330 1.00 92.44 81 VAL A CA 1
ATOM 568 C C . VAL A 1 81 ? 4.498 -5.305 -14.380 1.00 92.44 81 VAL A C 1
ATOM 570 O O . VAL A 1 81 ? 3.852 -5.111 -13.353 1.00 92.44 81 VAL A O 1
ATOM 573 N N . ALA A 1 82 ? 3.901 -5.449 -15.567 1.00 88.50 82 ALA A N 1
ATOM 574 C CA . ALA A 1 82 ? 2.475 -5.185 -15.779 1.00 88.50 82 ALA A CA 1
ATOM 575 C C . ALA A 1 82 ? 1.542 -6.000 -14.860 1.00 88.50 82 ALA A C 1
ATOM 577 O O . ALA A 1 82 ? 0.515 -5.489 -14.435 1.00 88.50 82 ALA A O 1
ATOM 578 N N . THR A 1 83 ? 1.918 -7.233 -14.497 1.00 88.50 83 THR A N 1
ATOM 579 C CA . THR A 1 83 ? 1.148 -8.090 -13.571 1.00 88.50 83 THR A CA 1
ATOM 580 C C . THR A 1 83 ? 1.091 -7.550 -12.144 1.00 88.50 83 THR A C 1
ATOM 582 O O . THR A 1 83 ? 0.206 -7.907 -11.368 1.00 88.50 83 THR A O 1
ATOM 585 N N . ASP A 1 84 ? 2.063 -6.721 -11.777 1.00 87.56 84 ASP A N 1
ATOM 586 C CA . ASP A 1 84 ? 2.200 -6.177 -10.434 1.00 87.56 84 ASP A CA 1
ATOM 587 C C . ASP A 1 84 ? 1.532 -4.799 -10.315 1.00 87.56 84 ASP A C 1
ATOM 589 O O . ASP A 1 84 ? 1.263 -4.350 -9.201 1.00 87.56 84 ASP A O 1
ATOM 593 N N . CYS A 1 85 ? 1.235 -4.158 -11.449 1.00 87.44 85 CYS A N 1
ATOM 594 C CA . CYS A 1 85 ? 0.476 -2.919 -11.520 1.00 87.44 85 CYS A CA 1
ATOM 595 C C . CYS A 1 85 ? -1.035 -3.201 -11.526 1.00 87.44 85 CYS A C 1
ATOM 597 O O . CYS A 1 85 ? -1.493 -4.174 -12.124 1.00 87.44 85 CYS A O 1
ATOM 599 N N . GLY A 1 86 ? -1.824 -2.345 -10.878 1.00 84.81 86 GLY A N 1
ATOM 600 C CA . GLY A 1 86 ? -3.275 -2.503 -10.785 1.00 84.81 86 GLY A CA 1
ATOM 601 C C . GLY A 1 86 ? -3.757 -3.123 -9.468 1.00 84.81 86 GLY A C 1
ATOM 602 O O . GLY A 1 86 ? -3.039 -3.087 -8.459 1.00 84.81 86 GLY A O 1
ATOM 603 N N . PRO A 1 87 ? -5.002 -3.633 -9.437 1.00 82.50 87 PRO A N 1
ATOM 604 C CA . PRO A 1 87 ? -5.693 -3.884 -8.185 1.00 82.50 87 PRO A CA 1
ATOM 605 C C . PRO A 1 87 ? -5.254 -5.147 -7.458 1.00 82.50 87 PRO A C 1
ATOM 607 O O . PRO A 1 87 ? -4.834 -6.134 -8.070 1.00 82.50 87 PRO A O 1
ATOM 610 N N . ILE A 1 88 ? -5.359 -5.120 -6.129 1.00 72.94 88 ILE A N 1
ATOM 611 C CA . ILE A 1 88 ? -5.312 -6.327 -5.300 1.00 72.94 88 ILE A CA 1
ATOM 612 C C . ILE A 1 88 ? -6.704 -6.952 -5.283 1.00 72.94 88 ILE A C 1
ATOM 614 O O . ILE A 1 88 ? -7.662 -6.358 -4.801 1.00 72.94 88 ILE A O 1
ATOM 618 N N . GLY A 1 89 ? -6.810 -8.176 -5.797 1.00 69.06 89 GLY A N 1
ATOM 619 C CA . GLY A 1 89 ? -8.070 -8.921 -5.871 1.00 69.06 89 GLY A CA 1
ATOM 620 C C . GLY A 1 89 ? -8.484 -9.629 -4.577 1.00 69.06 89 GLY A C 1
ATOM 621 O O . GLY A 1 89 ? -9.320 -10.524 -4.636 1.00 69.06 89 GLY A O 1
ATOM 622 N N . GLN A 1 90 ? -7.877 -9.304 -3.431 1.00 77.44 90 GLN A N 1
ATOM 623 C CA . GLN A 1 90 ? -8.144 -9.970 -2.154 1.00 77.44 90 GLN A CA 1
ATOM 624 C C . GLN A 1 90 ? -8.238 -8.978 -0.994 1.00 77.44 90 GLN A C 1
ATOM 626 O O . GLN A 1 90 ? -7.493 -8.003 -0.920 1.00 77.44 90 GLN A O 1
ATOM 631 N N . ASN A 1 91 ? -9.140 -9.273 -0.059 1.00 86.00 91 ASN A N 1
ATOM 632 C CA . ASN A 1 91 ? -9.297 -8.502 1.165 1.00 86.00 91 ASN A CA 1
ATOM 633 C C . ASN A 1 91 ? -8.124 -8.774 2.118 1.00 86.00 91 ASN A C 1
ATOM 635 O O . ASN A 1 91 ? -7.880 -9.926 2.476 1.00 86.00 91 ASN A O 1
ATOM 639 N N . VAL A 1 92 ? -7.435 -7.725 2.574 1.00 88.31 92 VAL A N 1
ATOM 640 C CA . VAL A 1 92 ? -6.300 -7.845 3.505 1.00 88.31 92 VAL A CA 1
ATOM 641 C C . VAL A 1 92 ? -6.684 -7.273 4.861 1.00 88.31 92 VAL A C 1
ATOM 643 O O . VAL A 1 92 ? -7.013 -6.095 4.977 1.00 88.31 92 VAL A O 1
ATOM 646 N N . ARG A 1 93 ? -6.631 -8.094 5.911 1.00 90.00 93 ARG A N 1
ATOM 647 C CA . ARG A 1 93 ? -6.858 -7.626 7.283 1.00 90.00 93 ARG A CA 1
ATOM 648 C C . ARG A 1 93 ? -5.583 -6.989 7.834 1.00 90.00 93 ARG A C 1
ATOM 650 O O . ARG A 1 93 ? -4.520 -7.597 7.761 1.00 90.00 93 ARG A O 1
ATOM 657 N N . VAL A 1 94 ? -5.704 -5.798 8.415 1.00 90.25 94 VAL A N 1
ATOM 658 C CA . VAL A 1 94 ? -4.606 -5.082 9.078 1.00 90.25 94 VAL A CA 1
ATOM 659 C C . VAL A 1 94 ? -4.994 -4.842 10.531 1.00 90.25 94 VAL A C 1
ATOM 661 O O . VAL A 1 94 ? -5.928 -4.089 10.827 1.00 90.25 94 VAL A O 1
ATOM 664 N N . ALA A 1 95 ? -4.284 -5.504 11.442 1.00 89.56 95 ALA A N 1
ATOM 665 C CA . ALA A 1 95 ? -4.559 -5.410 12.868 1.00 89.56 95 ALA A CA 1
ATOM 666 C C . ALA A 1 95 ? -4.225 -4.015 13.417 1.00 89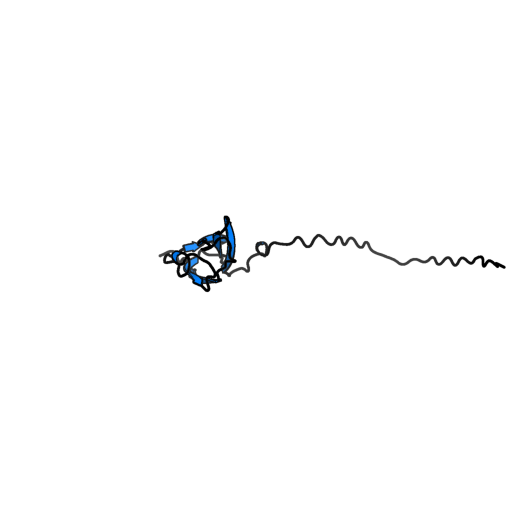.56 95 ALA A C 1
ATOM 668 O O . ALA A 1 95 ? -3.348 -3.322 12.891 1.00 89.56 95 ALA A O 1
ATOM 669 N N . THR A 1 96 ? -4.914 -3.600 14.477 1.00 88.06 96 THR A N 1
ATOM 670 C CA . THR A 1 96 ? -4.647 -2.319 15.156 1.00 88.06 96 THR A CA 1
ATOM 671 C C . THR A 1 96 ? -3.167 -2.154 15.549 1.00 88.06 96 THR A C 1
ATOM 673 O O . THR A 1 96 ? -2.525 -3.086 16.032 1.00 88.06 96 THR A O 1
ATOM 676 N N . GLY A 1 97 ? -2.584 -0.979 15.280 1.00 84.00 97 GLY A N 1
ATOM 677 C CA . GLY A 1 97 ? -1.188 -0.636 15.594 1.00 84.00 97 GLY A CA 1
ATOM 678 C C . GLY A 1 97 ? -0.123 -1.316 14.723 1.00 84.00 97 GLY A C 1
ATOM 679 O O . GLY A 1 97 ? 1.061 -0.970 14.814 1.00 84.00 97 GLY A O 1
ATOM 680 N N . THR A 1 98 ? -0.516 -2.259 13.862 1.00 86.06 98 THR A N 1
ATOM 681 C CA . THR A 1 98 ? 0.416 -3.034 13.038 1.00 86.06 98 THR A CA 1
ATOM 682 C C . THR A 1 98 ? 0.663 -2.394 11.680 1.00 86.06 98 THR A C 1
ATOM 684 O O . THR A 1 98 ? -0.175 -1.672 11.136 1.00 86.06 98 THR A O 1
ATOM 687 N N . GLU A 1 99 ? 1.841 -2.678 11.129 1.00 88.00 99 GLU A N 1
ATOM 688 C CA . GLU A 1 99 ? 2.171 -2.426 9.733 1.00 88.00 99 GLU A CA 1
ATOM 689 C C . GLU A 1 99 ? 2.182 -3.754 8.980 1.00 88.00 99 GLU A C 1
ATOM 691 O O . GLU A 1 99 ? 2.853 -4.699 9.386 1.00 88.00 99 GLU A O 1
ATOM 696 N N . THR A 1 100 ? 1.429 -3.828 7.888 1.00 90.56 100 THR A N 1
ATOM 697 C CA . THR A 1 100 ? 1.281 -5.042 7.083 1.00 90.56 100 THR A CA 1
ATOM 698 C C . THR A 1 100 ? 1.778 -4.783 5.667 1.00 90.56 100 THR A C 1
ATOM 700 O O . THR A 1 100 ? 1.425 -3.772 5.058 1.00 90.56 100 THR A O 1
ATOM 703 N N . LEU A 1 101 ? 2.595 -5.697 5.133 1.00 90.75 101 LEU A N 1
ATOM 704 C CA . LEU A 1 101 ? 2.933 -5.724 3.711 1.00 90.75 101 LEU A CA 1
ATOM 705 C C . LEU A 1 101 ? 1.691 -6.164 2.938 1.00 90.75 101 LEU A C 1
ATOM 707 O O . LEU A 1 101 ? 1.252 -7.303 3.073 1.00 90.75 101 LEU A O 1
ATOM 711 N N . VAL A 1 102 ? 1.128 -5.262 2.142 1.00 89.38 102 VAL A N 1
ATOM 712 C CA . VAL A 1 102 ? -0.096 -5.544 1.382 1.00 89.38 102 VAL A CA 1
ATOM 713 C C . VAL A 1 102 ? 0.215 -5.981 -0.039 1.00 89.38 102 VAL A C 1
ATOM 715 O O . VAL A 1 102 ? -0.498 -6.813 -0.588 1.00 89.38 102 VAL A O 1
ATOM 718 N N . ARG A 1 103 ? 1.297 -5.462 -0.630 1.00 88.44 103 ARG A N 1
ATOM 719 C CA . ARG A 1 103 ? 1.731 -5.836 -1.976 1.00 88.44 103 ARG A CA 1
ATOM 720 C C . ARG A 1 103 ? 3.225 -5.697 -2.149 1.00 88.44 103 ARG A C 1
ATOM 722 O O . ARG A 1 103 ? 3.846 -4.799 -1.589 1.00 88.44 103 ARG A O 1
ATOM 729 N N . THR A 1 104 ? 3.759 -6.523 -3.030 1.00 91.00 104 THR A N 1
ATOM 730 C CA . THR A 1 104 ? 5.098 -6.376 -3.582 1.00 91.00 104 THR A CA 1
ATOM 731 C C . THR A 1 104 ? 4.977 -6.085 -5.073 1.00 91.00 104 THR A C 1
ATOM 733 O O . THR A 1 104 ? 4.232 -6.770 -5.772 1.00 91.00 104 THR A O 1
ATOM 736 N N . VAL A 1 105 ? 5.682 -5.062 -5.552 1.00 91.06 105 VAL A N 1
ATOM 737 C CA . VAL A 1 105 ? 5.773 -4.723 -6.975 1.00 91.06 105 VAL A CA 1
ATOM 738 C C . VAL A 1 105 ? 7.212 -4.844 -7.447 1.00 91.06 105 VAL A C 1
ATOM 740 O O . VAL A 1 105 ? 8.144 -4.447 -6.741 1.00 91.06 105 VAL A O 1
ATOM 743 N N . ARG A 1 106 ? 7.397 -5.406 -8.640 1.00 94.06 106 ARG A N 1
ATOM 744 C CA . ARG A 1 106 ? 8.718 -5.634 -9.228 1.00 94.06 106 ARG A CA 1
ATOM 745 C C . ARG A 1 106 ? 8.990 -4.657 -10.357 1.00 94.06 106 ARG A C 1
ATOM 747 O O . ARG A 1 106 ? 8.122 -4.372 -11.179 1.00 94.06 106 ARG A O 1
ATOM 754 N N . GLN A 1 107 ? 10.219 -4.175 -10.400 1.00 94.44 107 GLN A N 1
ATOM 755 C CA . GLN A 1 107 ? 10.756 -3.374 -11.486 1.00 94.44 107 GLN A CA 1
ATOM 756 C C . GLN A 1 107 ? 10.806 -4.203 -12.779 1.00 94.44 107 GLN A C 1
ATOM 758 O O . GLN A 1 107 ? 11.180 -5.374 -12.750 1.00 94.44 107 GLN A O 1
ATOM 763 N N . ALA A 1 108 ? 10.424 -3.608 -13.910 1.00 93.44 108 ALA A N 1
ATOM 764 C CA . ALA A 1 108 ? 10.462 -4.274 -15.213 1.00 93.44 108 ALA A CA 1
ATOM 765 C C . ALA A 1 108 ? 11.871 -4.264 -15.831 1.00 93.44 108 ALA A C 1
ATOM 767 O O . ALA A 1 108 ? 12.305 -5.266 -16.393 1.00 93.44 108 ALA A O 1
ATOM 768 N N . ASP A 1 109 ? 12.590 -3.148 -15.700 1.00 91.88 109 ASP A N 1
ATOM 769 C CA . ASP A 1 109 ? 13.965 -2.970 -16.177 1.00 91.88 109 ASP A CA 1
ATOM 770 C C . ASP A 1 109 ? 14.845 -2.399 -15.057 1.00 91.88 109 ASP A C 1
ATOM 772 O O . ASP A 1 109 ? 14.637 -1.267 -14.612 1.00 91.88 109 ASP A O 1
ATOM 776 N N . ALA A 1 110 ? 15.847 -3.168 -14.622 1.00 88.19 110 ALA A N 1
ATOM 777 C CA . ALA A 1 110 ? 16.754 -2.812 -13.529 1.00 88.19 110 ALA A CA 1
ATOM 778 C C . ALA A 1 110 ? 17.614 -1.562 -13.800 1.00 88.19 110 ALA A C 1
ATOM 780 O O . ALA A 1 110 ? 18.163 -0.979 -12.867 1.00 88.19 110 ALA A O 1
ATOM 781 N N . THR A 1 111 ? 17.734 -1.138 -15.061 1.00 91.69 111 THR A N 1
ATOM 782 C CA . THR A 1 111 ? 18.559 0.011 -15.468 1.00 91.69 111 THR A CA 1
ATOM 783 C C . THR A 1 111 ? 17.814 1.344 -15.427 1.00 91.69 111 THR A C 1
ATOM 785 O O . THR A 1 111 ? 18.431 2.403 -15.541 1.00 91.69 111 THR A O 1
ATOM 788 N N . ARG A 1 112 ? 16.488 1.317 -15.259 1.00 88.44 112 ARG A N 1
ATOM 789 C CA . ARG A 1 112 ? 15.627 2.504 -15.318 1.00 88.44 112 ARG A CA 1
ATOM 790 C C . ARG A 1 112 ? 15.029 2.824 -13.961 1.00 88.44 112 ARG A C 1
ATOM 792 O O . ARG A 1 112 ? 14.740 1.930 -13.176 1.00 88.44 112 ARG A O 1
ATOM 799 N N . THR A 1 113 ? 14.765 4.096 -13.695 1.00 87.31 113 THR A N 1
ATOM 800 C CA . THR A 1 113 ? 14.011 4.496 -12.500 1.00 87.31 113 THR A CA 1
ATOM 801 C C . THR A 1 113 ? 12.631 3.842 -12.484 1.00 87.31 113 THR A C 1
ATOM 803 O O . THR A 1 113 ? 12.062 3.531 -13.531 1.00 87.31 113 THR A O 1
ATOM 806 N N . PHE A 1 114 ? 12.110 3.585 -11.288 1.00 90.31 114 PHE A N 1
ATOM 807 C CA . PHE A 1 114 ? 10.832 2.912 -11.101 1.00 90.31 114 PHE A CA 1
ATOM 808 C C . PHE A 1 114 ? 10.090 3.479 -9.897 1.00 90.31 114 PHE A C 1
ATOM 810 O O . PHE A 1 114 ? 10.702 4.022 -8.976 1.00 90.31 114 PHE A O 1
ATOM 817 N N . GLY A 1 115 ? 8.767 3.377 -9.930 1.00 86.69 115 GLY A N 1
ATOM 818 C CA . GLY A 1 115 ? 7.903 3.967 -8.919 1.00 86.69 115 GLY A CA 1
ATOM 819 C C . GLY A 1 115 ? 6.448 3.565 -9.098 1.00 86.69 115 GLY A C 1
ATOM 820 O O . GLY A 1 115 ? 6.056 3.009 -10.124 1.00 86.69 115 GLY A O 1
ATOM 821 N N . VAL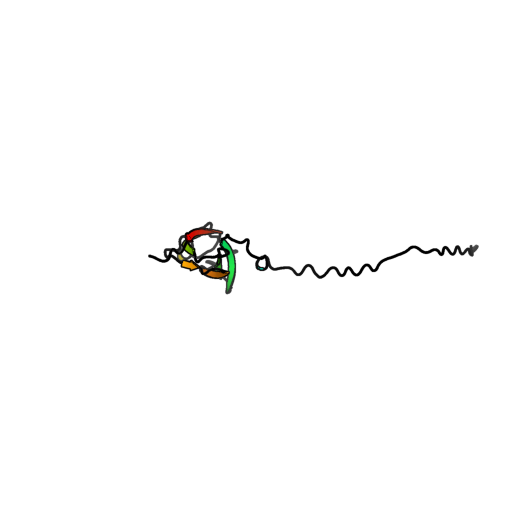 A 1 116 ? 5.660 3.828 -8.064 1.00 89.81 116 VAL A N 1
ATOM 822 C CA . VAL A 1 116 ? 4.235 3.513 -8.015 1.00 89.81 116 VAL A CA 1
ATOM 823 C C . VAL A 1 116 ? 3.534 4.482 -7.072 1.00 89.81 116 VAL A C 1
ATOM 825 O O . VAL A 1 116 ? 4.100 4.857 -6.043 1.00 89.81 116 VAL A O 1
ATOM 828 N N . THR A 1 117 ? 2.293 4.831 -7.392 1.00 89.69 117 THR A N 1
ATOM 829 C CA . THR A 1 117 ? 1.385 5.540 -6.491 1.00 89.69 117 THR A CA 1
ATOM 830 C C . THR A 1 117 ? 0.387 4.532 -5.923 1.00 89.69 117 THR A C 1
ATOM 832 O O . THR A 1 117 ? -0.462 4.030 -6.654 1.00 89.69 117 THR A O 1
ATOM 835 N N . PRO A 1 118 ? 0.469 4.159 -4.638 1.00 86.44 118 PRO A N 1
ATOM 836 C CA . PRO A 1 118 ? -0.515 3.261 -4.057 1.00 86.44 118 PRO A CA 1
ATOM 837 C C . PRO A 1 118 ? -1.799 4.021 -3.697 1.00 86.44 118 PRO A C 1
ATOM 839 O O . PRO A 1 118 ? -1.758 5.075 -3.064 1.00 86.44 118 PRO A O 1
ATOM 842 N N . THR A 1 119 ? -2.948 3.447 -4.027 1.00 86.56 119 THR A N 1
ATOM 843 C CA . THR A 1 119 ? -4.269 3.886 -3.557 1.00 86.56 119 THR A CA 1
ATOM 844 C C . THR A 1 119 ? -4.923 2.760 -2.768 1.00 86.56 119 THR A C 1
ATOM 846 O O . THR A 1 119 ? -4.545 1.599 -2.918 1.00 86.56 119 THR A O 1
ATOM 849 N N . TYR A 1 120 ? -5.861 3.075 -1.875 1.00 85.94 120 TYR A N 1
ATOM 850 C CA . TYR A 1 120 ? -6.494 2.057 -1.042 1.00 85.94 120 TYR A CA 1
ATOM 851 C C . TYR A 1 120 ? -7.901 2.448 -0.591 1.00 85.94 120 TYR A C 1
ATOM 853 O O . TYR A 1 120 ? -8.219 3.627 -0.446 1.00 85.94 120 TYR A O 1
ATOM 861 N N . SER A 1 121 ? -8.725 1.438 -0.317 1.00 86.31 121 SER A N 1
ATOM 862 C CA . SER A 1 121 ? -9.990 1.566 0.404 1.00 86.31 121 SER A CA 1
ATOM 863 C C . SER A 1 121 ? -10.049 0.563 1.545 1.00 86.31 121 SER A C 1
ATOM 865 O O . SER A 1 121 ? -9.486 -0.533 1.475 1.00 86.31 121 SER A O 1
ATOM 867 N N . TRP A 1 122 ? -10.748 0.936 2.610 1.00 89.25 122 TRP A N 1
ATOM 868 C CA . TRP A 1 122 ? -10.817 0.151 3.830 1.00 89.25 122 TRP A CA 1
ATOM 869 C C . TRP A 1 122 ? -12.212 0.201 4.439 1.00 89.25 122 TRP A C 1
ATOM 871 O O . TRP A 1 122 ? -12.990 1.118 4.184 1.00 89.25 122 TRP A O 1
ATOM 881 N N . GLN A 1 123 ? -12.499 -0.792 5.270 1.00 88.06 123 GLN A N 1
ATOM 882 C CA . GLN A 1 123 ? -13.687 -0.854 6.110 1.00 88.06 123 GLN A CA 1
ATOM 883 C C . GLN A 1 123 ? -13.324 -1.453 7.475 1.00 88.06 123 GLN A C 1
ATOM 885 O O . GLN A 1 123 ? -12.330 -2.181 7.571 1.00 88.06 123 GLN A O 1
ATOM 890 N N . PRO A 1 124 ? -14.093 -1.181 8.541 1.00 86.44 124 PRO A N 1
ATOM 891 C CA . PRO A 1 124 ? -13.899 -1.857 9.817 1.00 86.44 124 PRO A CA 1
ATOM 892 C C . PRO A 1 124 ? -14.020 -3.375 9.648 1.00 86.44 124 PRO A C 1
ATOM 894 O O . PRO A 1 124 ? -14.928 -3.860 8.970 1.00 86.44 124 PRO A O 1
ATOM 897 N N . ALA A 1 125 ? -13.130 -4.133 10.287 1.00 83.38 125 ALA A N 1
ATOM 898 C CA . ALA A 1 125 ? -13.285 -5.572 10.432 1.00 83.38 125 ALA A CA 1
ATOM 899 C C . ALA A 1 125 ? -14.384 -5.827 11.473 1.00 83.38 125 ALA A C 1
ATOM 901 O O . ALA A 1 125 ? -14.109 -6.118 12.635 1.00 83.38 125 ALA A O 1
ATOM 902 N N . VAL A 1 126 ? -15.646 -5.641 11.082 1.00 76.50 126 VAL A N 1
ATOM 903 C CA . VAL A 1 126 ? -16.774 -6.034 11.925 1.00 76.50 126 VAL A CA 1
ATOM 904 C C . VAL A 1 126 ? -16.664 -7.533 12.176 1.00 76.50 126 VAL A C 1
ATOM 906 O O . VAL A 1 126 ? -16.617 -8.327 11.235 1.00 76.50 126 VAL A O 1
ATOM 909 N N . ALA A 1 127 ? -16.579 -7.925 13.448 1.00 55.72 127 ALA A N 1
ATOM 910 C CA . ALA A 1 127 ? -16.789 -9.313 13.816 1.00 55.72 127 ALA A CA 1
ATOM 911 C C . ALA A 1 127 ? -18.186 -9.679 13.306 1.00 55.72 127 ALA A C 1
ATOM 913 O O . ALA A 1 127 ? -19.166 -9.049 13.709 1.00 55.72 127 ALA A O 1
ATOM 914 N N . ALA A 1 128 ? -18.264 -10.615 12.356 1.00 46.00 128 ALA A N 1
ATOM 915 C CA . ALA A 1 128 ? -19.541 -11.180 11.952 1.00 46.00 128 ALA A CA 1
ATOM 916 C C . ALA A 1 128 ? -20.234 -11.664 13.233 1.00 46.00 128 ALA A C 1
ATOM 918 O O . ALA A 1 128 ? -19.642 -12.420 14.005 1.00 46.00 128 ALA A O 1
ATOM 919 N N . LYS A 1 129 ? -21.407 -11.092 13.499 1.00 36.75 129 LYS A N 1
ATOM 920 C CA . LYS A 1 129 ? -22.199 -11.360 14.696 1.00 36.75 129 LYS A CA 1
ATOM 921 C C . LYS A 1 129 ? -22.807 -12.754 14.637 1.00 36.75 129 LYS A C 1
ATOM 923 O O . LYS A 1 129 ? -23.202 -13.157 13.521 1.00 36.75 129 LYS A O 1
#

Mean predicted aligned error: 15.07 Å

Nearest PDB structures (foldseek):
  8fk7-assembly1_B  TM=4.639E-01  e=6.533E-02  Pyrobaculum calidifontis
  4v96-assembly1_BA  TM=1.734E-01  e=1.517E+00  Lactococcus phage TP901-1
  2f0c-assembly1_C  TM=1.962E-01  e=3.876E+00  Lactococcus phage TP901-1
  5fuu-assembly1_C  TM=2.552E-01  e=4.328E+00  Human immunodeficiency virus 1
  3hg0-assembly1_A  TM=1.248E-01  e=2.941E+00  Lactococcus phage TP901-1